Protein AF-A0A817Y4L6-F1 (afdb_monomer_lite)

Secondary structure (DSSP, 8-state):
-----EEEEEESBSS-BSTT--TTEEEEEEEE---HHHHHHHHHHT-TTTHHHHHHHHT-B---S---HHHHHHHHHHHHHT-SS--S-EEEEEEES-S-TTTT-HHHHHHHHHHHHHHHHTTEEEEEEE---TT-----SSTHHHH-

Structure (mmCIF, N/CA/C/O backbone):
data_AF-A0A817Y4L6-F1
#
_entry.id   AF-A0A817Y4L6-F1
#
loop_
_atom_site.group_PDB
_atom_site.id
_atom_site.type_symbol
_atom_site.label_atom_id
_atom_site.label_alt_id
_atom_site.label_comp_id
_atom_site.label_asym_id
_atom_site.label_entity_id
_atom_site.label_seq_id
_atom_site.pdbx_PDB_ins_code
_atom_site.Cartn_x
_atom_site.Cartn_y
_atom_site.Cartn_z
_atom_site.occupancy
_atom_site.B_iso_or_equiv
_atom_site.auth_seq_id
_atom_site.auth_comp_id
_atom_site.auth_asym_id
_atom_site.auth_atom_id
_atom_site.pdbx_PDB_model_num
ATOM 1 N N . MET A 1 1 ? -23.590 -2.494 15.989 1.00 52.78 1 MET A N 1
ATOM 2 C CA . MET A 1 1 ? -22.818 -1.360 15.430 1.00 52.78 1 MET A CA 1
ATOM 3 C C . MET A 1 1 ? -21.777 -1.922 14.469 1.00 52.78 1 MET A C 1
ATOM 5 O O . MET A 1 1 ? -20.980 -2.753 14.890 1.00 52.78 1 MET A O 1
ATOM 9 N N . LYS A 1 2 ? -21.840 -1.580 13.177 1.00 58.16 2 LYS A N 1
ATOM 10 C CA . LYS A 1 2 ? -20.938 -2.136 12.156 1.00 58.16 2 LYS A CA 1
ATOM 11 C C . LYS A 1 2 ? -19.580 -1.434 12.284 1.00 58.16 2 LYS A C 1
ATOM 13 O O . LYS A 1 2 ? -19.471 -0.259 11.961 1.00 58.16 2 LYS A O 1
ATOM 18 N N . LYS A 1 3 ? -18.582 -2.124 12.840 1.00 77.62 3 LYS A N 1
ATOM 19 C CA . LYS A 1 3 ? -17.213 -1.607 12.965 1.00 77.62 3 LYS A CA 1
ATOM 20 C C . LYS A 1 3 ? -16.508 -1.812 11.627 1.00 77.62 3 LYS A C 1
ATOM 22 O O . LYS A 1 3 ? -16.459 -2.938 11.141 1.00 77.62 3 LYS A O 1
ATOM 27 N N . PHE A 1 4 ? -16.005 -0.738 11.034 1.00 87.00 4 PHE A N 1
ATOM 28 C CA . PHE A 1 4 ? -15.111 -0.811 9.884 1.00 87.00 4 PHE A CA 1
ATOM 29 C C . PHE A 1 4 ? -13.716 -0.376 10.322 1.00 87.00 4 PHE A C 1
ATOM 31 O O . PHE A 1 4 ? -13.568 0.440 11.233 1.00 87.00 4 PHE A O 1
ATOM 38 N N . ILE A 1 5 ? -12.705 -0.954 9.691 1.00 93.31 5 ILE A N 1
ATOM 39 C CA . ILE A 1 5 ? -11.314 -0.561 9.875 1.00 93.31 5 ILE A CA 1
ATOM 40 C C . ILE A 1 5 ? -10.728 -0.239 8.510 1.00 93.31 5 ILE A C 1
ATOM 42 O O . ILE A 1 5 ? -11.131 -0.818 7.501 1.00 93.31 5 ILE A O 1
ATOM 46 N N . SER A 1 6 ? -9.794 0.695 8.488 1.00 94.25 6 SER A N 1
ATOM 47 C CA . SER A 1 6 ? -9.122 1.141 7.277 1.00 94.25 6 SER A CA 1
ATOM 48 C C . SER A 1 6 ? -7.639 1.332 7.550 1.00 94.25 6 SER A C 1
ATOM 50 O O . SER A 1 6 ? -7.229 1.655 8.668 1.00 94.25 6 SER A O 1
ATOM 52 N N . GLY A 1 7 ? -6.847 1.142 6.505 1.00 95.44 7 GLY A N 1
ATOM 53 C CA . GLY A 1 7 ? -5.408 1.347 6.500 1.00 95.44 7 GLY A CA 1
ATOM 54 C C . GLY A 1 7 ? -5.004 2.041 5.207 1.00 95.44 7 GLY A C 1
ATOM 55 O O . GLY A 1 7 ? -5.772 2.064 4.244 1.00 95.44 7 GLY A O 1
ATOM 56 N N . ILE A 1 8 ? -3.812 2.626 5.206 1.00 96.94 8 ILE A N 1
ATOM 57 C CA . ILE A 1 8 ? -3.249 3.340 4.063 1.00 96.94 8 ILE A CA 1
ATOM 58 C C . ILE A 1 8 ? -1.829 2.839 3.855 1.00 96.94 8 ILE A C 1
ATOM 60 O O . ILE A 1 8 ? -0.981 2.949 4.744 1.00 96.94 8 ILE A O 1
ATOM 64 N N . ILE A 1 9 ? -1.582 2.311 2.661 1.00 97.12 9 ILE A N 1
ATOM 65 C CA . ILE A 1 9 ? -0.267 1.883 2.197 1.00 97.12 9 ILE A CA 1
ATOM 66 C C . ILE A 1 9 ? 0.098 2.745 0.995 1.00 97.12 9 ILE A C 1
ATOM 68 O O . ILE A 1 9 ? -0.711 2.937 0.089 1.00 97.12 9 ILE A O 1
ATOM 72 N N . LEU A 1 10 ? 1.325 3.248 0.998 1.00 95.56 10 LEU A N 1
ATOM 73 C CA . LEU A 1 10 ? 1.943 3.920 -0.132 1.00 95.56 10 LEU A CA 1
ATOM 74 C C . LEU A 1 10 ? 2.907 2.936 -0.797 1.00 95.56 10 LEU A C 1
ATOM 76 O O . LEU A 1 10 ? 3.657 2.239 -0.110 1.00 95.56 10 LEU A O 1
ATOM 80 N N . TYR A 1 11 ? 2.881 2.876 -2.126 1.00 93.06 11 TYR A N 1
ATOM 81 C CA . TYR A 1 11 ? 3.816 2.081 -2.919 1.00 93.06 11 TYR A CA 1
ATOM 82 C C . TYR A 1 11 ? 4.523 2.982 -3.937 1.00 93.06 11 TYR A C 1
ATOM 84 O O . TYR A 1 11 ? 3.938 3.948 -4.427 1.00 93.06 11 TYR A O 1
ATOM 92 N N . GLY A 1 12 ? 5.788 2.688 -4.238 1.00 91.88 12 GLY A N 1
ATOM 93 C CA . GLY A 1 12 ? 6.637 3.574 -5.042 1.00 91.88 12 GLY A CA 1
ATOM 94 C C . GLY A 1 12 ? 7.237 4.739 -4.242 1.00 91.88 12 GLY A C 1
ATOM 95 O O . GLY A 1 12 ? 7.555 5.785 -4.806 1.00 91.88 12 GLY A O 1
ATOM 96 N N . THR A 1 13 ? 7.384 4.590 -2.927 1.00 94.25 13 THR A N 1
ATOM 97 C CA . THR A 1 13 ? 8.098 5.555 -2.076 1.00 94.25 13 THR A CA 1
ATOM 98 C C . THR A 1 13 ? 9.605 5.309 -2.130 1.00 94.25 13 THR A C 1
ATOM 100 O O . THR A 1 13 ? 10.051 4.221 -2.484 1.00 94.25 13 THR A O 1
ATOM 103 N N . GLU A 1 14 ? 10.430 6.297 -1.798 1.00 94.00 14 GLU A N 1
ATOM 104 C CA . GLU A 1 14 ? 11.870 6.050 -1.618 1.00 94.00 14 GLU A CA 1
ATOM 105 C C . GLU A 1 14 ? 12.113 5.258 -0.328 1.00 94.00 14 GLU A C 1
ATOM 107 O O . GLU A 1 14 ? 12.800 4.241 -0.330 1.00 94.00 14 GLU A O 1
ATOM 112 N N . LYS A 1 15 ? 11.471 5.693 0.757 1.00 94.19 15 LYS A N 1
ATOM 113 C CA . LYS A 1 15 ? 11.542 5.069 2.077 1.00 94.19 15 LYS A CA 1
ATOM 114 C C . LYS A 1 15 ? 10.585 3.889 2.171 1.00 94.19 15 LYS A C 1
ATOM 116 O O . LYS A 1 15 ? 9.478 3.937 1.633 1.00 94.19 15 LYS A O 1
ATOM 121 N N . ASN A 1 16 ? 10.959 2.869 2.927 1.00 94.94 16 ASN A N 1
ATOM 122 C CA . ASN A 1 16 ? 10.114 1.724 3.242 1.00 94.94 16 ASN A CA 1
ATOM 123 C C . ASN A 1 16 ? 9.768 1.680 4.738 1.00 94.94 16 ASN A C 1
ATOM 125 O O . ASN A 1 16 ? 10.547 2.080 5.600 1.00 94.94 16 ASN A O 1
ATOM 129 N N . LYS A 1 17 ? 8.557 1.212 5.041 1.00 95.56 17 LYS A N 1
ATOM 130 C CA . LYS A 1 17 ? 8.078 0.952 6.403 1.00 95.56 17 LYS A CA 1
ATOM 131 C C . LYS A 1 17 ? 7.034 -0.156 6.346 1.00 95.56 17 LYS A C 1
ATOM 133 O O . LYS A 1 17 ? 5.849 0.118 6.173 1.00 95.56 17 LYS A O 1
ATOM 138 N N . ASN A 1 18 ? 7.471 -1.404 6.449 1.00 94.69 18 ASN A N 1
ATOM 139 C CA . ASN A 1 18 ? 6.608 -2.584 6.460 1.00 94.69 18 ASN A CA 1
ATOM 140 C C . ASN A 1 18 ? 7.306 -3.751 7.180 1.00 94.69 18 ASN A C 1
ATOM 142 O O . ASN A 1 18 ? 8.516 -3.719 7.382 1.00 94.69 18 ASN A O 1
ATOM 146 N N . SER A 1 19 ? 6.549 -4.778 7.570 1.00 91.00 19 SER A N 1
ATOM 147 C CA . SER A 1 19 ? 7.060 -5.918 8.352 1.00 91.00 19 SER A CA 1
ATOM 148 C C . SER A 1 19 ? 7.961 -6.884 7.572 1.00 91.00 19 SER A C 1
ATOM 150 O O . SER A 1 19 ? 8.537 -7.780 8.178 1.00 91.00 19 SER A O 1
ATOM 152 N N . PHE A 1 20 ? 8.051 -6.737 6.250 1.00 91.75 20 PHE A N 1
ATOM 153 C CA . PHE A 1 20 ? 8.784 -7.641 5.359 1.00 91.75 20 PHE A CA 1
ATOM 154 C C . PHE A 1 20 ? 10.065 -7.024 4.798 1.00 91.75 20 PHE A C 1
ATOM 156 O O . PHE A 1 20 ? 10.728 -7.654 3.981 1.00 91.75 20 PHE A O 1
ATOM 163 N N . ASP A 1 21 ? 10.376 -5.789 5.199 1.00 92.31 21 ASP A N 1
ATOM 164 C CA . ASP A 1 21 ? 11.468 -4.985 4.648 1.00 92.31 21 ASP A CA 1
ATOM 165 C C . ASP A 1 21 ? 11.424 -4.859 3.111 1.00 92.31 21 ASP A C 1
ATOM 167 O O . ASP A 1 21 ? 12.437 -4.683 2.441 1.00 92.31 21 ASP A O 1
ATOM 171 N N . PHE A 1 22 ? 10.224 -4.932 2.519 1.00 94.44 22 PHE A N 1
ATOM 172 C CA . PHE A 1 22 ? 10.075 -4.727 1.083 1.00 94.44 22 PHE A CA 1
ATOM 173 C C . PHE A 1 22 ? 10.393 -3.283 0.713 1.00 94.44 22 PHE A C 1
ATOM 175 O O . PHE A 1 22 ? 9.904 -2.339 1.345 1.00 94.44 22 PHE A O 1
ATOM 182 N N . ASN A 1 23 ? 11.170 -3.115 -0.351 1.00 93.19 23 ASN A N 1
ATOM 183 C CA . ASN A 1 23 ? 11.543 -1.803 -0.849 1.00 93.19 23 ASN A CA 1
ATOM 184 C C . ASN A 1 23 ? 10.322 -1.058 -1.394 1.00 93.19 23 ASN A C 1
ATOM 186 O O . ASN A 1 23 ? 9.397 -1.647 -1.950 1.00 93.19 23 ASN A O 1
ATOM 190 N N . HIS A 1 24 ? 10.345 0.268 -1.276 1.00 94.88 24 HIS A N 1
ATOM 191 C CA . HIS A 1 24 ? 9.333 1.151 -1.860 1.00 94.88 24 HIS A CA 1
ATOM 192 C C . HIS A 1 24 ? 7.893 0.939 -1.364 1.00 94.88 24 HIS A C 1
ATOM 194 O O . HIS A 1 24 ? 6.951 1.366 -2.037 1.00 94.88 24 HIS A O 1
ATOM 200 N N . ILE A 1 25 ? 7.710 0.291 -0.209 1.00 95.94 25 ILE A N 1
ATOM 201 C CA . ILE A 1 25 ? 6.403 0.075 0.422 1.00 95.94 25 ILE A C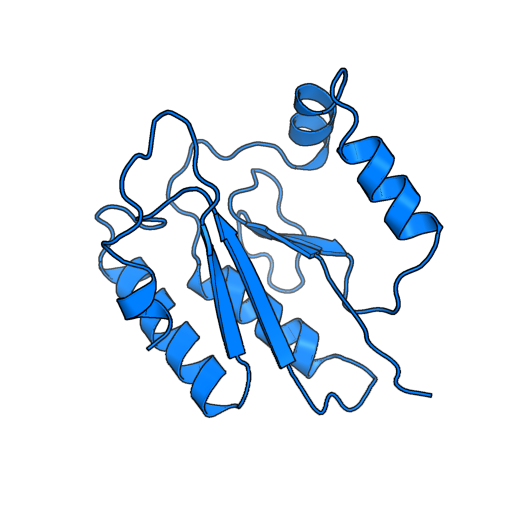A 1
ATOM 202 C C . ILE A 1 25 ? 6.401 0.693 1.813 1.00 95.94 25 ILE A C 1
ATOM 204 O O . ILE A 1 25 ? 7.176 0.300 2.692 1.00 95.94 25 ILE A O 1
ATOM 208 N N . TYR A 1 26 ? 5.483 1.629 2.032 1.00 96.75 26 TYR A N 1
ATOM 209 C CA . TYR A 1 26 ? 5.352 2.377 3.273 1.00 96.75 26 TYR A CA 1
ATOM 210 C C . TYR A 1 26 ? 3.931 2.266 3.828 1.00 96.75 26 TYR A C 1
ATOM 212 O O . TYR A 1 26 ? 2.970 2.742 3.227 1.00 96.75 26 TYR A O 1
ATOM 220 N N . ILE A 1 27 ? 3.785 1.674 5.012 1.00 96.88 27 ILE A N 1
ATOM 221 C CA . ILE A 1 27 ? 2.516 1.632 5.740 1.00 96.88 27 ILE A CA 1
ATOM 222 C C . ILE A 1 27 ? 2.350 2.966 6.479 1.00 96.88 27 ILE A C 1
ATOM 224 O O . ILE A 1 27 ? 2.976 3.204 7.517 1.00 96.88 27 ILE A O 1
ATOM 228 N N . LEU A 1 28 ? 1.511 3.849 5.929 1.00 96.00 28 LEU A N 1
ATOM 229 C CA . LEU A 1 28 ? 1.171 5.128 6.553 1.00 96.00 28 LEU A CA 1
ATOM 230 C C . LEU A 1 28 ? 0.258 4.899 7.759 1.00 96.00 28 LEU A C 1
ATOM 232 O O . LEU A 1 28 ? 0.569 5.345 8.862 1.00 96.00 28 LEU A O 1
ATOM 236 N N . HIS A 1 29 ? -0.831 4.154 7.554 1.00 95.31 29 HIS A N 1
ATOM 237 C CA . HIS A 1 29 ? -1.774 3.764 8.600 1.00 95.31 29 HIS A CA 1
ATOM 238 C C . HIS A 1 29 ? -2.018 2.262 8.552 1.00 95.31 29 HIS A C 1
ATOM 240 O O . HIS A 1 29 ? -2.437 1.732 7.526 1.00 95.31 29 HIS A O 1
ATOM 246 N N . ASP A 1 30 ? -1.824 1.590 9.681 1.00 94.31 30 ASP A N 1
ATOM 247 C CA . ASP A 1 30 ? -2.247 0.199 9.843 1.00 94.31 30 ASP A CA 1
ATOM 248 C C . ASP A 1 30 ? -3.785 0.096 9.920 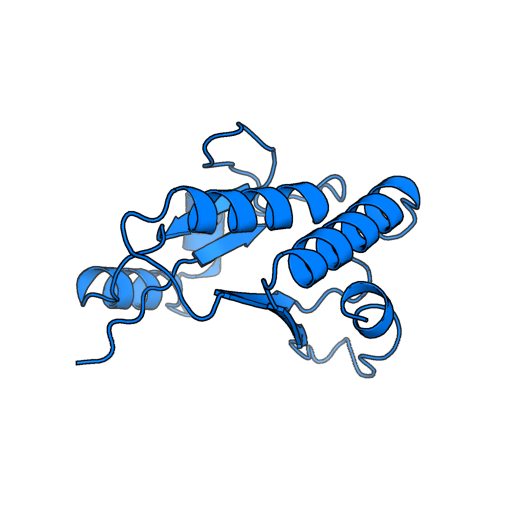1.00 94.31 30 ASP A C 1
ATOM 250 O O . ASP A 1 30 ? -4.468 1.094 10.192 1.00 94.31 30 ASP A O 1
ATOM 254 N N . LEU A 1 31 ? -4.336 -1.102 9.719 1.00 93.62 31 LEU A N 1
ATOM 255 C CA . LEU A 1 31 ? -5.761 -1.399 9.827 1.00 93.62 31 LEU A CA 1
ATOM 256 C C . LEU A 1 31 ? -6.268 -1.131 11.248 1.00 93.62 31 LEU A C 1
ATOM 258 O O . LEU A 1 31 ? -6.126 -1.944 12.159 1.00 93.62 31 LEU A O 1
ATOM 262 N N . ALA A 1 32 ? -6.932 0.006 11.423 1.00 92.69 32 ALA A N 1
ATOM 263 C CA . ALA A 1 32 ? -7.623 0.347 12.658 1.00 92.69 32 ALA A CA 1
ATOM 264 C C . ALA A 1 32 ? -8.874 1.173 12.356 1.00 92.69 32 ALA A C 1
ATOM 266 O O . ALA A 1 32 ? -9.150 1.519 11.205 1.00 92.69 32 ALA A O 1
ATOM 267 N N . GLN A 1 33 ? -9.649 1.479 13.393 1.00 92.44 33 GLN A N 1
ATOM 268 C CA . GLN A 1 33 ? -10.769 2.400 13.241 1.00 92.44 33 GLN A CA 1
ATOM 269 C C . GLN A 1 33 ? -10.245 3.802 12.898 1.00 92.44 33 GLN A C 1
ATOM 271 O O . GLN A 1 33 ? -9.198 4.200 13.418 1.00 92.44 33 GLN A O 1
ATOM 276 N N . PRO A 1 34 ? -10.941 4.554 12.031 1.00 92.06 34 PRO A N 1
ATOM 277 C CA . PRO A 1 34 ? -10.621 5.957 11.824 1.00 92.06 34 PRO A CA 1
ATOM 278 C C . PRO A 1 34 ? -10.696 6.731 13.140 1.00 92.06 34 PRO A C 1
ATOM 280 O O . PRO A 1 34 ? -11.567 6.474 13.972 1.00 92.06 34 PRO A O 1
ATOM 283 N N . SER A 1 35 ? -9.793 7.690 13.303 1.00 94.06 35 SER A N 1
ATOM 284 C CA . SER A 1 35 ? -9.730 8.564 14.471 1.00 94.06 35 SER A CA 1
ATOM 285 C C . SER A 1 35 ? -9.454 10.000 14.036 1.00 94.06 35 SER A C 1
ATOM 287 O O . SER A 1 35 ? -8.990 10.233 12.914 1.00 94.06 35 SER A O 1
ATOM 289 N N . ALA A 1 36 ? -9.723 10.960 14.922 1.00 95.94 36 ALA A N 1
ATOM 290 C CA . ALA A 1 36 ? -9.452 12.370 14.657 1.00 95.94 36 ALA A CA 1
ATOM 291 C C . ALA A 1 36 ? -7.962 12.605 14.358 1.00 95.94 36 ALA A C 1
ATOM 293 O O . ALA A 1 36 ? -7.631 13.317 13.417 1.00 95.94 36 ALA A O 1
ATOM 294 N N . GLU A 1 37 ? -7.060 11.930 15.075 1.00 95.44 37 GLU A N 1
ATOM 295 C CA . GLU A 1 37 ? -5.612 12.057 14.881 1.00 95.44 37 GLU A CA 1
ATOM 296 C C . GLU A 1 37 ? -5.185 11.612 13.478 1.00 95.44 37 GLU A C 1
ATOM 298 O O . GLU A 1 37 ? -4.368 12.271 12.836 1.00 95.44 37 GLU A O 1
ATOM 303 N N . ARG A 1 38 ? -5.764 10.515 12.968 1.00 95.19 38 ARG A N 1
ATOM 304 C CA . ARG A 1 38 ? -5.484 10.022 11.610 1.00 95.19 38 ARG A CA 1
ATOM 305 C C . ARG A 1 38 ? -5.993 10.982 10.540 1.00 95.19 38 ARG A C 1
ATOM 307 O O . ARG A 1 38 ? -5.319 11.164 9.530 1.00 95.19 38 ARG A O 1
ATOM 314 N N . ILE A 1 39 ? -7.158 11.590 10.765 1.00 95.06 39 ILE A N 1
ATOM 315 C CA . ILE A 1 39 ? -7.737 12.584 9.854 1.00 95.06 39 ILE A CA 1
ATOM 316 C C . ILE A 1 39 ? -6.854 13.834 9.822 1.00 95.06 39 ILE A C 1
ATOM 318 O O . ILE A 1 39 ? -6.416 14.228 8.747 1.00 95.06 39 ILE A O 1
ATOM 322 N N . ILE A 1 40 ? -6.490 14.377 10.987 1.00 95.19 40 ILE A N 1
ATOM 323 C CA . ILE A 1 40 ? -5.610 15.550 11.107 1.00 95.19 40 ILE A CA 1
ATOM 324 C C . ILE A 1 40 ? -4.246 15.283 10.456 1.00 95.19 40 ILE A C 1
ATOM 326 O O . ILE A 1 40 ? -3.695 16.144 9.772 1.00 95.19 40 ILE A O 1
ATOM 330 N N . GLN A 1 41 ? -3.691 14.078 10.623 1.00 93.94 41 GLN A N 1
ATOM 331 C CA . GLN A 1 41 ? -2.444 13.705 9.956 1.00 93.94 41 GLN A CA 1
ATOM 332 C C . GLN A 1 41 ? -2.583 13.765 8.428 1.00 93.94 41 GLN A C 1
ATOM 334 O O . GLN A 1 41 ? -1.689 14.284 7.762 1.00 93.94 41 GLN A O 1
ATOM 339 N N . LEU A 1 42 ? -3.687 13.261 7.868 1.00 93.94 42 LEU A N 1
ATOM 340 C CA . LEU A 1 42 ? -3.942 13.316 6.426 1.00 93.94 42 LEU A CA 1
ATOM 341 C C . LEU A 1 42 ? -4.185 14.747 5.938 1.00 93.94 42 LEU A C 1
ATOM 343 O O . LEU A 1 42 ? -3.653 15.112 4.893 1.00 93.94 42 LEU A O 1
ATOM 347 N N . GLU A 1 43 ? -4.911 15.568 6.698 1.00 93.19 43 GLU A N 1
ATOM 348 C CA . GLU A 1 43 ? -5.128 16.985 6.379 1.00 93.19 43 GLU A CA 1
ATOM 349 C C . GLU A 1 43 ? -3.798 17.738 6.292 1.00 93.19 43 GLU A C 1
ATOM 351 O O . GLU A 1 43 ? -3.521 18.381 5.277 1.00 93.19 43 GLU A O 1
ATOM 356 N N . ASN A 1 44 ? -2.929 17.562 7.291 1.00 91.75 44 ASN A N 1
ATOM 357 C CA . ASN A 1 44 ? -1.594 18.157 7.314 1.00 91.75 44 ASN A CA 1
ATOM 358 C C . ASN A 1 44 ? -0.718 17.669 6.154 1.00 91.75 44 ASN A C 1
ATOM 360 O O . ASN A 1 44 ? -0.009 18.469 5.545 1.00 91.75 44 ASN A O 1
ATOM 364 N N . LEU A 1 45 ? -0.782 16.374 5.824 1.00 91.75 45 LEU A N 1
ATOM 365 C CA . LEU A 1 45 ? -0.086 15.824 4.660 1.00 91.75 45 LEU A CA 1
ATOM 366 C C . LEU A 1 45 ? -0.611 16.426 3.353 1.00 91.75 45 LEU A C 1
ATOM 368 O O . LEU A 1 45 ? 0.182 16.664 2.453 1.00 91.75 45 LEU A O 1
ATOM 372 N N . SER A 1 46 ? -1.916 16.687 3.251 1.00 89.88 46 SER A N 1
ATOM 373 C CA . SER A 1 46 ? -2.589 17.179 2.040 1.00 89.88 46 SER A CA 1
ATOM 374 C C . SER A 1 46 ? -2.552 18.700 1.848 1.00 89.88 46 SER A C 1
ATOM 376 O O . SER A 1 46 ? -3.117 19.209 0.876 1.00 89.88 46 SER A O 1
ATOM 378 N N . ASN A 1 47 ? -1.897 19.438 2.749 1.00 92.00 47 ASN A N 1
ATOM 379 C CA . ASN A 1 47 ? -1.791 20.889 2.656 1.00 92.00 47 ASN A CA 1
ATOM 380 C C . ASN A 1 47 ? -1.101 21.291 1.340 1.00 92.00 47 ASN A C 1
ATOM 382 O O . ASN A 1 47 ? 0.056 20.950 1.101 1.00 92.00 47 ASN A O 1
ATOM 386 N N . LYS A 1 48 ? -1.814 22.028 0.481 1.00 86.69 48 LYS A N 1
ATOM 387 C CA . LYS A 1 48 ? -1.373 22.353 -0.885 1.00 86.69 48 LYS A CA 1
ATOM 388 C C . LYS A 1 48 ? -0.051 23.120 -0.932 1.00 86.69 48 LYS A C 1
ATOM 390 O O . LYS A 1 48 ? 0.717 22.916 -1.872 1.00 86.69 48 LYS A O 1
ATOM 395 N N . ASP A 1 49 ? 0.220 23.949 0.071 1.00 90.94 49 ASP A N 1
ATOM 396 C CA . ASP A 1 49 ? 1.395 24.820 0.094 1.00 90.94 49 ASP A CA 1
ATOM 397 C C . ASP A 1 49 ? 2.670 24.050 0.466 1.00 90.94 49 ASP A C 1
ATOM 399 O O . ASP A 1 49 ? 3.764 24.378 0.005 1.00 90.94 49 ASP A O 1
ATOM 403 N N . THR A 1 50 ? 2.543 22.987 1.268 1.00 91.38 50 THR A N 1
ATOM 404 C CA . THR A 1 50 ? 3.684 22.233 1.813 1.00 91.38 50 THR A CA 1
ATOM 405 C C . THR A 1 50 ? 3.776 20.792 1.317 1.00 91.38 50 THR A C 1
ATOM 407 O O . THR A 1 50 ? 4.847 20.192 1.436 1.00 91.38 50 THR A O 1
ATOM 410 N N . TYR A 1 51 ? 2.720 20.256 0.691 1.00 89.81 51 TYR A N 1
ATOM 411 C CA . TYR A 1 51 ? 2.573 18.847 0.299 1.00 89.81 51 TYR A CA 1
ATOM 412 C C . TYR A 1 51 ? 3.832 18.267 -0.341 1.00 89.81 51 TYR A C 1
ATOM 414 O O . TYR A 1 51 ? 4.328 17.238 0.102 1.00 89.81 51 TYR A O 1
ATOM 422 N N . LYS A 1 52 ? 4.386 18.927 -1.369 1.00 88.62 52 LYS A N 1
ATOM 423 C CA . LYS A 1 52 ? 5.541 18.393 -2.113 1.00 88.62 52 LYS A CA 1
ATOM 424 C C . LYS A 1 52 ? 6.758 18.196 -1.214 1.00 88.62 52 LYS A C 1
ATOM 426 O O . LYS A 1 52 ? 7.420 17.165 -1.299 1.00 88.62 52 LYS A O 1
ATOM 431 N N . LYS A 1 53 ? 7.037 19.181 -0.358 1.00 91.12 53 LYS A N 1
ATOM 432 C CA . LYS A 1 53 ? 8.162 19.141 0.575 1.00 91.12 53 LYS A CA 1
ATOM 433 C C . LYS A 1 53 ? 7.916 18.081 1.643 1.00 91.12 53 LYS A C 1
ATOM 435 O O . LYS A 1 53 ? 8.728 17.181 1.803 1.00 91.12 53 LYS A O 1
ATOM 440 N N . THR A 1 54 ? 6.756 18.131 2.294 1.00 90.81 54 THR A N 1
ATOM 441 C CA . THR A 1 54 ? 6.374 17.186 3.348 1.00 90.81 54 THR A CA 1
ATOM 442 C C . THR A 1 54 ? 6.367 15.739 2.850 1.00 90.81 54 THR A C 1
ATOM 444 O O . THR A 1 54 ? 6.889 14.858 3.526 1.00 90.81 54 THR A O 1
ATOM 447 N N . TYR A 1 55 ? 5.835 15.483 1.653 1.00 91.06 55 TYR A N 1
ATOM 448 C CA . TYR A 1 55 ? 5.839 14.157 1.040 1.00 91.06 55 TYR A CA 1
ATOM 449 C C . TYR A 1 55 ? 7.266 13.665 0.781 1.00 91.06 55 TYR A C 1
ATOM 451 O O . TYR A 1 55 ? 7.600 12.529 1.120 1.00 91.06 55 TYR A O 1
ATOM 459 N N . ASN A 1 56 ? 8.123 14.511 0.203 1.00 91.00 56 ASN A N 1
ATOM 460 C CA . ASN A 1 56 ? 9.507 14.141 -0.077 1.00 91.00 56 ASN A CA 1
ATOM 461 C C . ASN A 1 56 ? 10.294 13.860 1.213 1.00 91.00 56 ASN A C 1
ATOM 463 O O . ASN A 1 56 ? 10.984 12.850 1.309 1.00 91.00 56 ASN A O 1
ATOM 467 N N . ASP A 1 57 ? 10.116 14.699 2.232 1.00 91.38 57 ASP A N 1
ATOM 468 C CA . ASP A 1 57 ? 10.793 14.557 3.519 1.00 91.38 57 ASP A CA 1
ATOM 469 C C . ASP A 1 57 ? 10.338 13.292 4.269 1.00 91.38 57 ASP A C 1
ATOM 471 O O . ASP A 1 57 ? 11.149 12.634 4.923 1.00 91.38 57 ASP A O 1
ATOM 475 N N . LEU A 1 58 ? 9.060 12.909 4.175 1.00 91.56 58 LEU A N 1
ATOM 476 C CA . LEU A 1 58 ? 8.506 11.769 4.916 1.00 91.56 58 LEU A CA 1
ATOM 477 C C . LEU A 1 58 ? 8.605 10.435 4.182 1.00 91.56 58 LEU A C 1
ATOM 479 O O . LEU A 1 58 ? 8.831 9.414 4.833 1.00 91.56 58 LEU A O 1
ATOM 483 N N . PHE A 1 59 ? 8.442 10.433 2.861 1.00 93.75 59 PHE A N 1
ATOM 484 C CA . PHE A 1 59 ? 8.326 9.213 2.059 1.00 93.75 59 PHE A CA 1
ATOM 485 C C . PHE A 1 59 ? 9.350 9.153 0.926 1.00 93.75 59 PHE A C 1
ATOM 487 O O . PHE A 1 59 ? 9.841 8.069 0.614 1.00 93.75 59 PHE A O 1
ATOM 494 N N . GLY A 1 60 ? 9.666 10.302 0.326 1.00 89.12 60 GLY A N 1
ATOM 495 C CA . GLY A 1 60 ? 10.467 10.398 -0.893 1.00 89.12 60 GLY A CA 1
ATOM 496 C C . GLY A 1 60 ? 9.752 9.808 -2.114 1.00 89.12 60 GLY A C 1
ATOM 497 O O . GLY A 1 60 ? 8.839 8.981 -2.004 1.00 89.12 60 GLY A O 1
ATOM 498 N N . LEU A 1 61 ? 10.155 10.243 -3.305 1.00 83.12 61 LEU A N 1
ATOM 499 C CA . LEU A 1 61 ? 9.677 9.684 -4.571 1.00 83.12 61 LEU A CA 1
ATOM 500 C C . LEU A 1 61 ? 10.777 8.830 -5.186 1.00 83.12 61 LEU A C 1
ATOM 502 O O . LEU A 1 61 ? 11.868 9.324 -5.464 1.00 83.12 61 LEU A O 1
ATOM 506 N N . 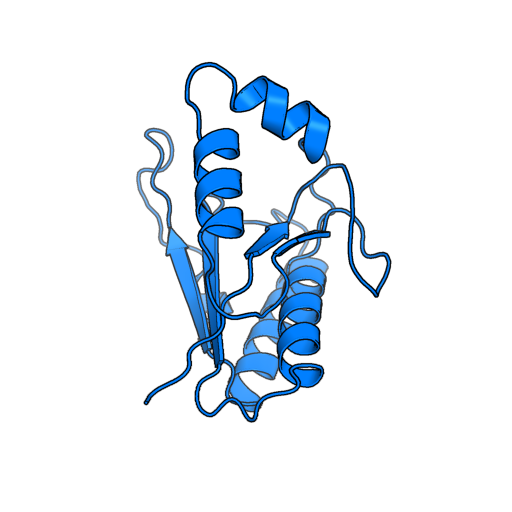THR A 1 62 ? 10.486 7.556 -5.446 1.00 80.62 62 THR A N 1
ATOM 507 C CA . THR A 1 62 ? 11.455 6.716 -6.148 1.00 80.62 62 THR A CA 1
ATOM 508 C C . THR A 1 62 ? 11.531 7.107 -7.625 1.00 80.62 62 THR A C 1
ATOM 510 O O . THR A 1 62 ? 10.523 7.170 -8.330 1.00 80.62 62 THR A O 1
ATOM 513 N N . LEU A 1 63 ? 12.749 7.346 -8.116 1.00 75.56 63 LEU A N 1
ATOM 514 C CA . LEU A 1 63 ? 13.025 7.457 -9.554 1.00 75.56 63 LEU A CA 1
ATOM 515 C C . LEU A 1 63 ? 13.119 6.072 -10.219 1.00 75.56 63 LEU A C 1
ATOM 517 O O . LEU A 1 63 ? 13.070 5.954 -11.445 1.00 75.56 63 LEU A O 1
ATOM 521 N N . SER A 1 64 ? 13.253 5.018 -9.410 1.00 71.31 64 SER A N 1
ATOM 522 C CA . SER A 1 64 ? 13.375 3.639 -9.867 1.00 71.31 64 SER A CA 1
ATOM 523 C C . SER A 1 64 ? 12.013 3.050 -10.228 1.00 71.31 64 SER A C 1
ATOM 525 O O . SER A 1 64 ? 11.039 3.178 -9.492 1.00 71.31 64 SER A O 1
ATOM 527 N N . LYS A 1 65 ? 11.944 2.319 -11.344 1.00 71.12 65 LYS A N 1
ATOM 528 C CA . LYS A 1 65 ? 10.750 1.546 -11.736 1.00 71.12 65 LYS A CA 1
ATOM 529 C C . LYS A 1 65 ? 10.761 0.114 -11.186 1.00 71.12 65 LYS A C 1
ATOM 531 O O . LYS A 1 65 ? 9.993 -0.722 -11.652 1.00 71.12 65 LYS A O 1
ATOM 536 N N . ASN A 1 66 ? 11.624 -0.170 -10.209 1.00 79.06 66 ASN A N 1
ATOM 537 C CA . ASN A 1 66 ? 11.811 -1.513 -9.654 1.00 79.06 66 ASN A CA 1
ATOM 538 C C . ASN A 1 66 ? 10.899 -1.814 -8.452 1.00 79.06 66 ASN A C 1
ATOM 540 O O . ASN A 1 66 ? 11.137 -2.786 -7.744 1.00 79.06 66 ASN A O 1
ATOM 544 N N . TYR A 1 67 ? 9.863 -1.009 -8.204 1.00 88.12 67 TYR A N 1
ATOM 545 C CA . TYR A 1 67 ? 8.861 -1.333 -7.189 1.00 88.12 67 TYR A CA 1
ATOM 546 C C . TYR A 1 67 ? 7.922 -2.450 -7.673 1.00 88.12 67 TYR A C 1
ATOM 548 O O . TYR A 1 67 ? 7.579 -2.540 -8.856 1.00 88.12 67 TYR A O 1
ATOM 556 N N . SER A 1 68 ? 7.480 -3.297 -6.743 1.00 92.56 68 SER A N 1
ATOM 557 C CA . SER A 1 68 ? 6.681 -4.490 -7.028 1.00 92.56 68 SER A CA 1
ATOM 558 C C . SER A 1 68 ? 5.249 -4.342 -6.509 1.00 92.56 68 SER A C 1
AT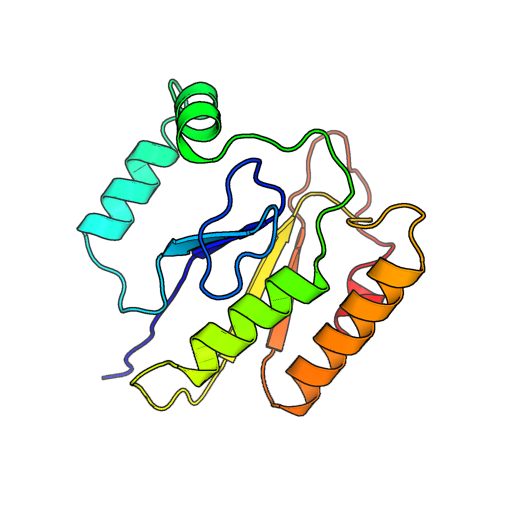OM 560 O O . SER A 1 68 ? 5.011 -4.207 -5.309 1.00 92.56 68 SER A O 1
ATOM 562 N N . LEU A 1 69 ? 4.260 -4.410 -7.407 1.00 93.81 69 LEU A N 1
ATOM 563 C CA . LEU A 1 69 ? 2.849 -4.385 -7.020 1.00 93.81 69 LEU A CA 1
ATOM 564 C C . LEU A 1 69 ? 2.471 -5.678 -6.291 1.00 93.81 69 LEU A C 1
ATOM 566 O O . LEU A 1 69 ? 1.642 -5.652 -5.389 1.00 93.81 69 LEU A O 1
ATOM 570 N N . ASN A 1 70 ? 3.117 -6.797 -6.633 1.00 95.00 70 ASN A N 1
ATOM 571 C CA . ASN A 1 70 ? 2.978 -8.059 -5.910 1.00 95.00 70 ASN A CA 1
ATOM 572 C C . ASN A 1 70 ? 3.348 -7.903 -4.423 1.00 95.00 70 ASN A C 1
ATOM 574 O O . ASN A 1 70 ? 2.596 -8.351 -3.563 1.00 95.00 70 ASN A O 1
ATOM 578 N N . GLU A 1 71 ? 4.454 -7.226 -4.109 1.00 96.00 71 GLU A N 1
ATOM 579 C CA . GLU A 1 71 ? 4.875 -6.983 -2.720 1.00 96.00 71 GLU A CA 1
ATOM 580 C C . GLU A 1 71 ? 3.897 -6.058 -1.978 1.00 96.00 71 GLU A C 1
ATOM 582 O O . GLU A 1 71 ? 3.570 -6.289 -0.809 1.00 96.00 71 GLU A O 1
ATOM 587 N N . ALA A 1 72 ? 3.362 -5.040 -2.660 1.00 96.06 72 ALA A N 1
ATOM 588 C CA . ALA A 1 72 ? 2.348 -4.155 -2.087 1.00 96.06 72 ALA A CA 1
ATOM 589 C C . ALA A 1 72 ? 1.057 -4.926 -1.760 1.00 96.06 72 ALA A C 1
ATOM 591 O O . ALA A 1 72 ? 0.540 -4.839 -0.647 1.00 96.06 72 ALA A O 1
ATOM 592 N N . LEU A 1 73 ? 0.583 -5.753 -2.696 1.00 96.56 73 LEU A N 1
ATOM 593 C CA . LEU A 1 73 ? -0.578 -6.625 -2.510 1.00 96.56 73 LEU A CA 1
ATOM 594 C C . LEU A 1 73 ? -0.351 -7.676 -1.411 1.00 96.56 73 LEU A C 1
ATOM 596 O O . LEU A 1 73 ? -1.257 -7.937 -0.619 1.00 96.56 73 LEU A O 1
ATOM 600 N N . TRP A 1 74 ? 0.858 -8.238 -1.307 1.00 95.56 74 TRP A N 1
ATOM 601 C CA . TRP A 1 74 ? 1.237 -9.118 -0.197 1.00 95.56 74 TRP A CA 1
ATOM 602 C C . TRP A 1 74 ? 1.130 -8.400 1.145 1.00 95.56 74 TRP A C 1
ATOM 604 O O . TRP A 1 74 ? 0.563 -8.933 2.099 1.00 95.56 74 TRP A O 1
ATOM 614 N N . THR A 1 75 ? 1.630 -7.166 1.207 1.00 96.88 75 THR A N 1
ATOM 615 C CA . THR A 1 75 ? 1.582 -6.347 2.420 1.00 96.88 75 THR A CA 1
ATOM 616 C C . THR A 1 75 ? 0.131 -6.107 2.841 1.00 96.88 75 THR A C 1
ATOM 618 O O . THR A 1 75 ? -0.202 -6.327 4.004 1.00 96.88 75 THR A O 1
ATOM 621 N N . CYS A 1 76 ? -0.764 -5.781 1.899 1.00 96.44 76 CYS A N 1
ATOM 622 C CA . CYS A 1 76 ? -2.206 -5.683 2.156 1.00 96.44 76 CYS A CA 1
ATOM 623 C C . CYS A 1 76 ? -2.801 -6.997 2.690 1.00 96.44 76 CYS A C 1
ATOM 625 O O . CYS A 1 76 ? -3.533 -6.985 3.681 1.00 96.44 76 CYS A O 1
ATOM 627 N N . SER A 1 77 ? -2.476 -8.135 2.063 1.00 94.69 77 SER A N 1
ATOM 628 C CA . SER A 1 77 ? -2.933 -9.461 2.508 1.00 94.69 77 SER A CA 1
ATOM 629 C C . SER A 1 77 ? -2.534 -9.739 3.953 1.00 94.69 77 SER A C 1
ATOM 631 O O . SER A 1 77 ? -3.342 -10.212 4.752 1.00 94.69 77 SER A O 1
ATOM 633 N N . ASN A 1 78 ? -1.287 -9.416 4.294 1.00 94.69 78 ASN A N 1
ATOM 634 C CA . ASN A 1 78 ? -0.747 -9.616 5.627 1.00 94.69 78 ASN A CA 1
ATOM 635 C C . ASN A 1 78 ? -1.436 -8.735 6.673 1.00 94.69 78 ASN A C 1
ATOM 637 O O . ASN A 1 78 ? -1.700 -9.204 7.778 1.00 94.69 78 ASN A O 1
ATOM 641 N N . LEU A 1 79 ? -1.775 -7.486 6.336 1.00 94.62 79 LEU A N 1
ATOM 642 C CA . LEU A 1 79 ? -2.548 -6.635 7.244 1.00 94.62 79 LEU A CA 1
ATOM 643 C C . LEU A 1 79 ? -3.915 -7.254 7.554 1.00 94.62 79 LEU A C 1
ATOM 645 O O . LEU A 1 79 ? -4.321 -7.304 8.713 1.00 94.62 79 LEU A O 1
ATOM 649 N N . PHE A 1 80 ? -4.613 -7.786 6.545 1.00 94.69 80 PHE A N 1
ATOM 650 C CA . PHE A 1 80 ? -5.884 -8.474 6.782 1.00 94.69 80 PHE A CA 1
ATOM 651 C C . PHE A 1 80 ? -5.727 -9.745 7.618 1.00 94.69 80 PHE A C 1
ATOM 653 O O . PHE A 1 80 ? -6.599 -10.029 8.438 1.00 94.69 80 PHE A O 1
ATOM 660 N N . ALA A 1 81 ? -4.654 -10.509 7.403 1.00 92.44 81 ALA A N 1
ATOM 661 C CA . ALA A 1 81 ? -4.381 -11.741 8.140 1.00 92.44 81 ALA A CA 1
ATOM 662 C C . ALA A 1 81 ? -4.061 -11.479 9.620 1.00 92.44 81 ALA A C 1
ATOM 664 O O . ALA A 1 81 ? -4.527 -12.220 10.480 1.00 92.44 81 ALA A O 1
ATOM 665 N N . ASN A 1 82 ? -3.332 -10.399 9.917 1.00 91.88 82 ASN A N 1
ATOM 666 C CA . ASN A 1 82 ? -2.946 -10.021 11.279 1.00 91.88 82 ASN A CA 1
ATOM 667 C C . ASN A 1 82 ? -3.953 -9.091 11.970 1.00 91.88 82 ASN A C 1
ATOM 669 O O . ASN A 1 82 ? -3.687 -8.591 13.063 1.00 91.88 82 ASN A O 1
ATOM 673 N N . SER A 1 83 ? -5.110 -8.833 11.354 1.00 89.75 83 SER A N 1
ATOM 674 C CA . SER A 1 83 ? -6.131 -8.002 11.981 1.00 89.75 83 SER A CA 1
ATOM 675 C C . SER A 1 83 ? -6.702 -8.707 13.220 1.00 89.75 83 SER A C 1
ATOM 677 O O . SER A 1 83 ? -7.148 -9.850 13.119 1.00 89.75 83 SER A O 1
ATOM 679 N N . PRO A 1 84 ? -6.790 -8.032 14.382 1.00 83.12 84 PRO A N 1
ATOM 680 C CA . PRO A 1 84 ? -7.365 -8.625 15.591 1.00 83.12 84 PRO A CA 1
ATOM 681 C C . PRO A 1 84 ? -8.889 -8.823 15.494 1.00 83.12 84 PRO A C 1
ATOM 683 O O . PRO A 1 84 ? -9.501 -9.408 16.385 1.00 83.12 84 PRO A O 1
ATOM 686 N N . GLN A 1 85 ? -9.531 -8.303 14.443 1.00 85.25 85 GLN A N 1
ATOM 687 C CA . GLN A 1 85 ? -10.975 -8.369 14.236 1.00 85.25 85 GLN A CA 1
ATOM 688 C C . GLN A 1 85 ? -11.308 -9.334 13.096 1.00 85.25 85 GLN A C 1
ATOM 690 O O . GLN A 1 85 ? -10.655 -9.340 12.055 1.00 85.25 85 GLN A O 1
ATOM 695 N N . ARG A 1 86 ? -12.389 -10.111 13.245 1.00 84.12 86 ARG A N 1
ATOM 696 C CA . ARG A 1 86 ? -12.888 -10.968 12.162 1.00 84.12 86 ARG A CA 1
ATOM 697 C C . ARG A 1 86 ? -13.518 -10.111 11.060 1.00 84.12 86 ARG A C 1
ATOM 699 O O . ARG A 1 86 ? -14.641 -9.632 11.203 1.00 84.12 86 ARG A O 1
ATOM 706 N N . LEU A 1 87 ? -12.802 -9.948 9.952 1.00 87.50 87 LEU A N 1
ATOM 707 C CA . LEU A 1 87 ? -13.255 -9.180 8.792 1.00 87.50 87 LEU A CA 1
ATOM 708 C C . LEU A 1 87 ? -14.161 -10.022 7.893 1.00 87.50 87 LEU A C 1
ATOM 710 O O . LEU A 1 87 ? -13.739 -11.048 7.365 1.00 87.50 87 LEU A O 1
ATOM 714 N N . THR A 1 88 ? -15.403 -9.576 7.707 1.00 88.12 88 THR A N 1
ATOM 715 C CA . THR A 1 88 ? -16.372 -10.221 6.801 1.00 88.12 88 THR A CA 1
ATOM 716 C C . THR A 1 88 ? -16.160 -9.818 5.347 1.00 88.12 88 THR A C 1
ATOM 718 O O . THR A 1 88 ? -16.355 -10.625 4.450 1.00 88.12 88 THR A O 1
ATOM 721 N N . ILE A 1 89 ? -15.772 -8.564 5.116 1.00 92.31 89 ILE A N 1
ATOM 722 C CA . ILE A 1 89 ? -15.532 -8.000 3.788 1.00 92.31 89 ILE A CA 1
ATOM 723 C C . ILE A 1 89 ? -14.125 -7.416 3.803 1.00 92.31 89 ILE A C 1
ATOM 725 O O . ILE A 1 89 ? -13.787 -6.652 4.708 1.00 92.31 89 ILE A O 1
ATOM 729 N N . LYS A 1 90 ? -13.315 -7.778 2.808 1.00 95.25 90 LYS A N 1
ATOM 730 C CA . LYS A 1 90 ? -11.943 -7.295 2.638 1.00 95.25 90 LYS A CA 1
ATOM 731 C C . LYS A 1 90 ? -11.827 -6.684 1.247 1.00 95.25 90 LYS A C 1
ATOM 733 O O . LYS A 1 90 ? -12.113 -7.358 0.260 1.00 95.25 90 LYS A O 1
ATOM 738 N N . ARG A 1 91 ? -11.448 -5.407 1.180 1.00 96.06 91 ARG A N 1
ATOM 739 C CA . ARG A 1 91 ? -11.288 -4.665 -0.076 1.00 96.06 91 ARG A CA 1
ATOM 740 C C . ARG A 1 91 ? -9.987 -3.886 -0.079 1.00 96.06 91 ARG A C 1
ATOM 742 O O . ARG A 1 91 ? -9.650 -3.257 0.921 1.00 96.06 91 ARG A O 1
ATOM 749 N N . ILE A 1 92 ? -9.295 -3.915 -1.207 1.00 97.25 92 ILE A N 1
ATOM 750 C CA . ILE A 1 92 ? -8.112 -3.113 -1.494 1.00 97.25 92 ILE A CA 1
ATOM 751 C C . ILE A 1 92 ? -8.505 -2.127 -2.584 1.00 97.25 92 ILE A C 1
ATOM 753 O O . ILE A 1 92 ? -8.892 -2.538 -3.673 1.00 97.25 92 ILE A O 1
ATOM 757 N N . PHE A 1 93 ? -8.375 -0.838 -2.290 1.00 96.38 93 PHE A N 1
ATOM 758 C CA . PHE A 1 93 ? -8.566 0.229 -3.265 1.00 96.38 93 PHE A CA 1
ATOM 759 C C . PHE A 1 93 ? -7.203 0.738 -3.726 1.00 96.38 93 PHE A C 1
ATOM 761 O O . PHE A 1 93 ? -6.425 1.250 -2.921 1.0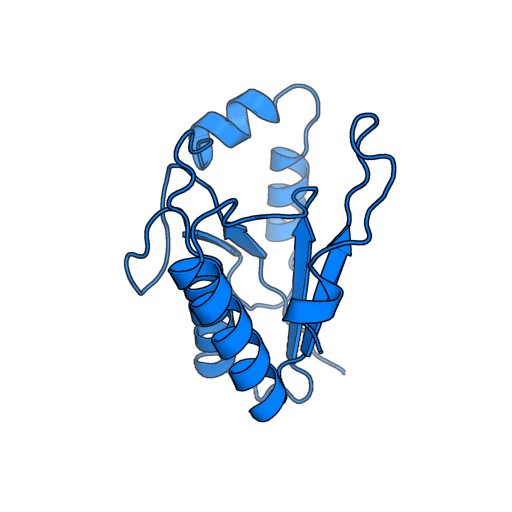0 96.38 93 PHE A O 1
ATOM 768 N N . ILE A 1 94 ? -6.905 0.587 -5.014 1.00 95.00 94 ILE A N 1
ATOM 769 C CA . ILE A 1 94 ? -5.668 1.076 -5.623 1.00 95.00 94 ILE A CA 1
ATOM 770 C C . ILE A 1 94 ? -5.968 2.390 -6.330 1.00 95.00 94 ILE A C 1
ATOM 772 O O . ILE A 1 94 ? -6.643 2.406 -7.354 1.00 95.00 94 ILE A O 1
ATOM 776 N N . PHE A 1 95 ? -5.421 3.484 -5.814 1.00 93.62 95 PHE A N 1
ATOM 777 C CA . PHE A 1 95 ? -5.478 4.789 -6.465 1.00 93.62 95 PHE A CA 1
ATOM 778 C C . PHE A 1 95 ? -4.211 4.998 -7.282 1.00 93.62 95 PHE A C 1
ATOM 780 O O . PHE A 1 95 ? -3.106 4.958 -6.738 1.00 93.62 95 PHE A O 1
ATOM 787 N N . THR A 1 96 ? -4.346 5.195 -8.592 1.00 89.75 96 THR A N 1
ATOM 788 C CA . THR A 1 96 ? -3.173 5.332 -9.458 1.00 89.75 96 THR A CA 1
ATOM 789 C C . THR A 1 96 ? -3.469 6.115 -10.727 1.00 89.75 96 THR A C 1
ATOM 791 O O . THR A 1 96 ? -4.541 5.997 -11.313 1.00 89.75 96 THR A O 1
ATOM 794 N N . CYS A 1 97 ? -2.485 6.888 -11.176 1.00 87.00 97 CYS A N 1
ATOM 795 C CA . CYS A 1 97 ? -2.450 7.479 -12.511 1.00 87.00 97 CYS A CA 1
ATOM 796 C C . CYS A 1 97 ? -1.508 6.708 -13.454 1.00 87.00 97 CYS A C 1
ATOM 798 O O . CYS A 1 97 ? -1.180 7.198 -14.526 1.00 87.00 97 CYS A O 1
ATOM 800 N N . ASN A 1 98 ? -1.015 5.526 -13.063 1.00 84.75 98 ASN A N 1
ATOM 801 C CA . ASN A 1 98 ? -0.111 4.730 -13.890 1.00 84.75 98 ASN A CA 1
ATOM 802 C C . ASN A 1 98 ? -0.801 3.463 -14.415 1.00 84.75 98 ASN A C 1
ATOM 804 O O . ASN A 1 98 ? -1.018 2.496 -13.683 1.00 84.75 98 ASN A O 1
ATOM 808 N N . ASP A 1 99 ? -1.063 3.444 -15.720 1.00 80.19 99 ASP A N 1
ATOM 809 C CA . ASP A 1 99 ? -1.660 2.304 -16.421 1.00 80.19 99 ASP A CA 1
ATOM 810 C C . ASP A 1 99 ? -0.704 1.118 -16.580 1.00 80.19 99 ASP A C 1
ATOM 812 O O . ASP A 1 99 ? -1.147 0.041 -16.958 1.00 80.19 99 ASP A O 1
ATOM 816 N N . ARG A 1 100 ? 0.608 1.296 -16.370 1.00 82.06 100 ARG A N 1
ATOM 817 C CA . ARG A 1 100 ? 1.640 0.256 -16.533 1.00 82.06 100 ARG A CA 1
ATOM 818 C C . ARG A 1 100 ? 2.686 0.350 -15.405 1.00 82.06 100 ARG A C 1
ATOM 820 O O . ARG A 1 100 ? 3.820 0.757 -15.670 1.00 82.06 100 ARG A O 1
ATOM 827 N N . PRO A 1 101 ? 2.361 -0.067 -14.162 1.00 84.00 101 PRO A N 1
ATOM 828 C CA . PRO A 1 101 ? 3.240 0.018 -12.994 1.00 84.00 101 PRO A CA 1
ATOM 829 C C . PRO A 1 101 ? 4.573 -0.712 -13.187 1.00 84.00 101 PRO A C 1
ATOM 831 O O . PRO A 1 101 ? 5.583 -0.268 -12.660 1.00 84.00 101 PRO A O 1
ATOM 834 N N . HIS A 1 102 ? 4.607 -1.771 -14.004 1.00 86.81 102 HIS A N 1
ATOM 835 C CA . HIS A 1 102 ? 5.827 -2.535 -14.300 1.00 86.81 102 HIS A CA 1
ATOM 836 C C . HIS A 1 102 ? 6.400 -2.289 -15.703 1.00 86.81 102 HIS A C 1
ATOM 838 O O . HIS A 1 102 ? 7.397 -2.904 -16.076 1.00 86.81 102 HIS A O 1
ATOM 844 N N . GLY A 1 103 ? 5.808 -1.380 -16.489 1.00 82.75 103 GLY A N 1
ATOM 845 C CA . GLY A 1 103 ? 6.300 -1.005 -17.817 1.00 82.75 103 GLY A CA 1
ATOM 846 C C . GLY A 1 103 ? 6.501 -2.198 -18.762 1.00 82.75 103 GLY A C 1
ATOM 847 O O . GLY A 1 103 ? 5.532 -2.755 -19.284 1.00 82.75 103 GLY A O 1
ATOM 848 N N . THR A 1 104 ? 7.769 -2.536 -19.017 1.00 82.19 104 THR A N 1
ATOM 849 C CA . THR A 1 104 ? 8.221 -3.652 -19.869 1.00 82.19 104 THR A CA 1
ATOM 850 C C . THR A 1 104 ? 8.668 -4.887 -19.078 1.00 82.19 104 THR A C 1
ATOM 852 O O . THR A 1 104 ? 8.968 -5.914 -19.686 1.00 82.19 104 THR A O 1
ATOM 855 N N . ASN A 1 105 ? 8.712 -4.826 -17.742 1.00 89.50 105 ASN A N 1
ATOM 856 C CA . ASN A 1 105 ? 9.113 -5.955 -16.911 1.00 89.50 105 ASN A CA 1
ATOM 857 C C . ASN A 1 105 ? 7.965 -6.968 -16.791 1.00 89.50 105 ASN A C 1
ATOM 859 O O . ASN A 1 105 ? 7.110 -6.891 -15.906 1.00 89.50 105 ASN A O 1
ATOM 863 N N . ILE A 1 106 ? 7.975 -7.943 -17.700 1.00 89.06 106 ILE A N 1
ATOM 864 C CA . ILE A 1 106 ? 6.916 -8.947 -17.817 1.00 89.06 106 ILE A CA 1
ATOM 865 C C . ILE A 1 106 ? 6.855 -9.900 -16.618 1.00 89.06 106 ILE A C 1
ATOM 867 O O . ILE A 1 106 ? 5.804 -10.478 -16.348 1.00 89.06 106 ILE A O 1
ATOM 871 N N . ILE A 1 107 ? 7.965 -10.069 -15.890 1.00 92.25 107 ILE A N 1
ATOM 872 C CA . ILE A 1 107 ? 8.030 -10.941 -14.713 1.00 92.25 107 ILE A CA 1
ATOM 873 C C . ILE A 1 107 ? 7.237 -10.302 -13.572 1.00 92.25 107 ILE A C 1
ATOM 875 O O . ILE A 1 107 ? 6.335 -10.942 -13.035 1.00 92.25 107 ILE A O 1
ATOM 879 N N . LEU A 1 108 ? 7.505 -9.028 -13.265 1.00 91.50 108 LEU A N 1
ATOM 880 C CA . LEU A 1 108 ? 6.762 -8.286 -12.240 1.00 91.50 108 LEU A CA 1
ATOM 881 C C . LEU A 1 108 ? 5.279 -8.148 -12.604 1.00 91.50 108 LEU A C 1
ATOM 883 O O . LEU A 1 108 ? 4.416 -8.300 -11.743 1.00 91.50 108 LEU A O 1
ATOM 887 N N . GLU A 1 109 ? 4.964 -7.937 -13.886 1.00 90.50 109 GLU A N 1
ATOM 888 C CA . GLU A 1 109 ? 3.575 -7.903 -14.357 1.00 90.50 109 GLU A CA 1
ATOM 889 C C . GLU A 1 109 ? 2.847 -9.235 -14.110 1.00 90.50 109 GLU A C 1
ATOM 891 O O . GLU A 1 109 ? 1.726 -9.242 -13.600 1.00 90.50 109 GLU A O 1
ATOM 896 N N . ARG A 1 110 ? 3.478 -10.371 -14.434 1.00 92.00 110 ARG A N 1
ATOM 897 C CA . ARG A 1 110 ? 2.902 -11.702 -14.185 1.00 92.00 110 ARG A CA 1
ATOM 898 C C . ARG A 1 110 ? 2.729 -11.979 -12.695 1.00 92.00 110 ARG A C 1
ATOM 900 O O . ARG A 1 110 ? 1.684 -12.484 -12.303 1.00 92.00 110 ARG A O 1
ATOM 907 N N . GLN A 1 111 ? 3.715 -11.621 -11.875 1.00 94.50 111 GLN A N 1
ATOM 908 C CA . GLN A 1 111 ? 3.632 -11.778 -10.422 1.00 94.50 111 GLN A CA 1
ATOM 909 C C . GLN A 1 111 ? 2.492 -10.948 -9.824 1.00 94.50 111 GLN A C 1
ATOM 911 O O . GLN A 1 111 ? 1.754 -11.449 -8.982 1.00 94.50 111 GLN A O 1
ATOM 916 N N . ALA A 1 112 ? 2.315 -9.702 -10.273 1.00 93.56 112 ALA A N 1
ATOM 917 C CA . ALA A 1 112 ? 1.229 -8.844 -9.810 1.00 93.56 112 ALA A CA 1
ATOM 918 C C . ALA A 1 112 ? -0.152 -9.410 -10.177 1.00 93.56 112 ALA A C 1
ATOM 920 O O . ALA A 1 112 ? -1.038 -9.440 -9.327 1.00 93.56 112 ALA A O 1
ATOM 921 N N . LYS A 1 113 ? -0.317 -9.916 -11.409 1.00 91.94 113 LYS A N 1
ATOM 922 C CA . LYS A 1 113 ? -1.556 -10.583 -11.853 1.00 91.94 113 LYS A CA 1
ATOM 923 C C . LYS A 1 113 ? -1.854 -11.838 -11.047 1.00 91.94 113 LYS A C 1
ATOM 925 O O . LYS A 1 113 ? -2.963 -11.993 -10.553 1.00 91.94 113 LYS A O 1
ATOM 930 N N . GLN A 1 114 ? -0.856 -12.707 -10.881 1.00 95.00 114 GLN A N 1
ATOM 931 C CA . GLN A 1 114 ? -1.024 -13.926 -10.096 1.00 95.00 114 GLN A CA 1
ATOM 932 C C . GLN A 1 114 ? -1.434 -13.590 -8.661 1.00 95.00 114 GLN A C 1
ATOM 934 O O . GLN A 1 114 ? -2.387 -14.160 -8.150 1.00 95.00 114 GLN A O 1
ATOM 939 N N . ARG A 1 115 ? -0.787 -12.595 -8.045 1.00 95.44 115 ARG A N 1
ATOM 940 C CA . ARG A 1 115 ? -1.126 -12.163 -6.689 1.00 95.44 115 ARG A CA 1
ATOM 941 C C . ARG A 1 115 ? -2.543 -11.607 -6.579 1.00 95.44 115 ARG A C 1
ATOM 943 O O . ARG A 1 115 ? -3.219 -11.893 -5.599 1.00 95.44 115 ARG A O 1
ATOM 950 N N . ALA A 1 116 ? -2.976 -10.792 -7.537 1.00 94.69 116 ALA A N 1
ATOM 951 C CA . ALA A 1 116 ? -4.332 -10.250 -7.547 1.00 94.69 116 ALA A CA 1
ATOM 952 C C . ALA A 1 116 ? -5.379 -11.370 -7.654 1.00 94.69 116 ALA A C 1
ATOM 954 O O . ALA A 1 116 ? -6.362 -11.355 -6.914 1.00 94.69 116 ALA A O 1
ATOM 955 N N . LYS A 1 117 ? -5.108 -12.388 -8.479 1.00 94.88 117 LYS A N 1
ATOM 956 C CA . LYS A 1 117 ? -5.927 -13.598 -8.553 1.00 94.88 117 LYS A CA 1
ATOM 957 C C . LYS A 1 117 ? -5.954 -14.359 -7.225 1.00 94.88 117 LYS A C 1
ATOM 959 O O . LYS A 1 117 ? -7.034 -14.633 -6.718 1.00 94.88 117 LYS A O 1
ATOM 964 N N . ASP A 1 118 ? -4.790 -14.619 -6.626 1.00 95.62 118 ASP A N 1
ATOM 965 C CA . ASP A 1 118 ? -4.698 -15.315 -5.336 1.00 95.62 118 ASP A CA 1
ATOM 966 C C . ASP A 1 118 ? -5.502 -14.583 -4.242 1.00 95.62 118 ASP A C 1
ATOM 968 O O . ASP A 1 118 ? -6.128 -15.215 -3.394 1.00 95.62 118 ASP A O 1
ATOM 972 N N . LEU A 1 119 ? -5.501 -13.242 -4.258 1.00 96.06 119 LEU A N 1
ATOM 973 C CA . LEU A 1 119 ? -6.296 -12.417 -3.345 1.00 96.06 119 LEU A CA 1
ATOM 974 C C . LEU A 1 119 ? -7.801 -12.590 -3.567 1.00 96.06 119 LEU A C 1
ATOM 976 O O . LEU A 1 119 ? -8.546 -12.719 -2.593 1.00 96.06 119 LEU A O 1
ATOM 980 N N . ASN A 1 120 ? -8.239 -12.622 -4.823 1.00 95.25 120 ASN A N 1
ATOM 981 C CA . ASN A 1 120 ? -9.638 -12.843 -5.171 1.00 95.25 120 ASN A CA 1
ATOM 982 C C . ASN A 1 120 ? -10.101 -14.246 -4.734 1.00 95.25 120 ASN A C 1
ATOM 984 O O . ASN A 1 120 ? -11.139 -14.375 -4.083 1.00 95.25 120 ASN A O 1
ATOM 988 N N . ASP A 1 121 ? -9.271 -15.270 -4.958 1.00 95.06 121 ASP A N 1
ATOM 989 C CA . ASP A 1 121 ? -9.536 -16.658 -4.552 1.00 95.06 121 ASP A CA 1
ATOM 990 C C . ASP A 1 121 ? -9.722 -16.799 -3.023 1.00 95.06 121 ASP A C 1
ATOM 992 O O . ASP A 1 121 ? -10.507 -17.630 -2.562 1.00 95.06 121 ASP A O 1
ATOM 996 N N . VAL A 1 122 ? -9.065 -15.952 -2.214 1.00 94.00 122 VAL A N 1
ATOM 997 C CA . VAL A 1 122 ? -9.254 -15.897 -0.745 1.00 94.00 122 VAL A CA 1
ATOM 998 C C . VAL A 1 122 ? -10.319 -14.886 -0.285 1.00 94.00 122 VAL A C 1
ATOM 1000 O O . VAL A 1 122 ? -10.456 -14.620 0.916 1.00 94.00 122 VAL A O 1
ATOM 1003 N N . GLY A 1 123 ? -11.085 -14.310 -1.215 1.00 94.25 123 GLY A N 1
ATOM 1004 C CA . GLY A 1 123 ? -12.192 -13.392 -0.939 1.00 94.25 123 GLY A CA 1
ATOM 1005 C C . GLY A 1 123 ? -11.778 -11.952 -0.612 1.00 94.25 123 GLY A C 1
ATOM 1006 O O . GLY A 1 123 ? -12.536 -11.230 0.041 1.00 94.25 123 GLY A O 1
ATOM 1007 N N . ILE A 1 124 ? -10.579 -11.525 -1.020 1.00 96.56 124 ILE A N 1
ATOM 1008 C CA . ILE A 1 124 ? -10.123 -10.131 -0.943 1.00 96.56 124 ILE A CA 1
ATOM 1009 C C . ILE A 1 124 ? -10.344 -9.473 -2.307 1.00 96.56 124 ILE A C 1
ATOM 1011 O O . ILE A 1 124 ? -9.704 -9.824 -3.292 1.00 96.56 124 ILE A O 1
ATOM 1015 N N . GLN A 1 125 ? -11.227 -8.478 -2.356 1.00 95.50 125 GLN A N 1
ATOM 1016 C CA . GLN A 1 125 ? -11.541 -7.767 -3.597 1.00 95.50 125 GLN A CA 1
ATOM 1017 C C . GLN A 1 125 ? -10.495 -6.680 -3.856 1.00 95.50 125 GLN A C 1
ATOM 1019 O O . GLN A 1 125 ? -10.218 -5.868 -2.972 1.00 95.50 125 GLN A O 1
ATOM 1024 N N . VAL A 1 126 ? -9.928 -6.649 -5.060 1.00 94.94 126 VAL A N 1
ATOM 1025 C CA . VAL A 1 126 ? -9.013 -5.589 -5.503 1.00 94.94 126 VAL A CA 1
ATOM 1026 C C . VAL A 1 126 ? -9.756 -4.708 -6.497 1.00 94.94 126 VAL A C 1
ATOM 1028 O O . VAL A 1 126 ? -10.194 -5.179 -7.537 1.00 94.94 126 VAL A O 1
ATOM 1031 N N . GLU A 1 127 ? -9.896 -3.427 -6.186 1.00 93.12 127 GLU A N 1
ATOM 1032 C CA . GLU A 1 127 ? -10.557 -2.445 -7.042 1.00 93.12 127 GLU A CA 1
ATOM 1033 C C . GLU A 1 127 ? -9.580 -1.315 -7.363 1.00 93.12 127 GLU A C 1
ATOM 1035 O O . GLU A 1 127 ? -8.843 -0.838 -6.495 1.00 93.12 127 GLU A O 1
ATOM 1040 N N . VAL A 1 128 ? -9.569 -0.871 -8.617 1.00 90.50 128 VAL A N 1
ATOM 1041 C CA . VAL A 1 128 ? -8.650 0.169 -9.085 1.00 90.50 128 VAL A CA 1
ATOM 1042 C C . VAL A 1 128 ? -9.429 1.422 -9.428 1.00 90.50 128 VAL A C 1
ATOM 1044 O O . VAL A 1 128 ? -10.359 1.399 -10.231 1.00 90.50 128 VAL A O 1
ATOM 1047 N N . PHE A 1 129 ? -8.979 2.526 -8.849 1.00 90.38 129 PHE A N 1
ATOM 1048 C CA . PHE A 1 129 ? -9.481 3.867 -9.067 1.00 90.38 129 PHE A CA 1
ATOM 1049 C C . PHE A 1 129 ? -8.463 4.654 -9.901 1.00 90.38 129 PHE A C 1
ATOM 1051 O O . PHE A 1 129 ? -7.484 5.175 -9.349 1.00 90.38 129 PHE A O 1
ATOM 1058 N N . PRO A 1 130 ? -8.661 4.738 -11.230 1.00 85.12 130 PRO A N 1
ATOM 1059 C CA . PRO A 1 130 ? -7.910 5.661 -12.069 1.00 85.12 130 PRO A CA 1
ATOM 1060 C C . PRO A 1 130 ? -7.969 7.088 -11.550 1.00 85.12 130 PRO A C 1
ATOM 1062 O O . PRO A 1 130 ? -9.052 7.650 -11.391 1.00 85.12 130 PRO A O 1
ATOM 1065 N N . ILE A 1 131 ? -6.808 7.714 -11.401 1.00 85.00 131 ILE A N 1
ATOM 1066 C CA . ILE A 1 131 ? -6.710 9.163 -11.273 1.00 85.00 131 ILE A CA 1
ATOM 1067 C C . ILE A 1 131 ? -6.342 9.714 -12.646 1.00 85.00 131 ILE A C 1
ATOM 1069 O O . ILE A 1 131 ? -5.220 9.533 -13.124 1.00 85.00 131 ILE A O 1
ATOM 1073 N N . LEU A 1 132 ? -7.302 10.384 -13.281 1.00 77.06 132 LEU A N 1
ATOM 1074 C CA . LEU A 1 132 ? -7.076 11.069 -14.546 1.00 77.06 132 LEU A CA 1
ATOM 1075 C C . LEU A 1 132 ? -6.193 12.295 -14.301 1.00 77.06 132 LEU A C 1
ATOM 1077 O O . LEU A 1 132 ? -6.508 13.154 -13.479 1.00 77.06 132 LEU A O 1
ATOM 1081 N N . THR A 1 133 ? -5.089 12.378 -15.030 1.00 62.72 133 THR A N 1
ATOM 1082 C CA . THR A 1 133 ? -4.289 13.598 -15.164 1.00 62.72 133 THR A CA 1
ATOM 1083 C C . THR A 1 133 ? -4.519 14.169 -16.560 1.00 62.72 133 THR A C 1
ATOM 1085 O O . THR A 1 133 ? -4.894 13.432 -17.470 1.00 62.72 133 THR A O 1
ATOM 1088 N N . GLU A 1 134 ? -4.290 15.467 -16.772 1.00 57.78 134 GLU A N 1
ATOM 1089 C CA . GLU A 1 134 ? -4.479 16.112 -18.089 1.00 57.78 134 GLU A CA 1
ATOM 1090 C C . GLU A 1 134 ? -3.713 15.402 -19.228 1.00 57.78 134 GLU A C 1
ATOM 1092 O O . GLU A 1 134 ? -4.111 15.445 -20.395 1.00 57.78 134 GLU A O 1
ATOM 1097 N N . THR A 1 135 ? -2.642 14.688 -18.873 1.00 54.31 135 THR A N 1
ATOM 1098 C CA . THR A 1 135 ? -1.783 13.900 -19.763 1.00 54.31 135 THR A CA 1
ATOM 1099 C C . THR A 1 135 ? -2.368 12.530 -20.143 1.00 54.31 135 THR A C 1
ATOM 1101 O O . THR A 1 135 ? -1.970 11.960 -21.158 1.00 54.31 135 THR A O 1
ATOM 1104 N N . ILE A 1 136 ? -3.309 11.979 -19.369 1.00 54.34 136 ILE A N 1
ATOM 1105 C CA . ILE A 1 136 ? -3.856 10.624 -19.553 1.00 54.34 136 ILE A CA 1
ATOM 1106 C C . ILE A 1 136 ? -5.321 10.731 -19.968 1.00 54.34 136 ILE A C 1
ATOM 1108 O O . ILE A 1 136 ? -6.233 10.763 -19.147 1.00 54.34 136 ILE A O 1
ATOM 1112 N N . LYS A 1 137 ? -5.545 10.781 -21.285 1.00 52.53 137 LYS A N 1
ATOM 1113 C CA . LYS A 1 137 ? -6.886 10.907 -21.880 1.00 52.53 137 LYS A CA 1
ATOM 1114 C C . LYS A 1 137 ? -7.616 9.571 -22.089 1.00 52.53 137 LYS A C 1
ATOM 1116 O O . LYS A 1 137 ? -8.787 9.585 -22.446 1.00 52.53 137 LYS A O 1
ATOM 1121 N N . SER A 1 138 ? -6.966 8.420 -21.880 1.00 53.72 138 SER A N 1
ATOM 1122 C CA . SER A 1 138 ? -7.599 7.104 -22.069 1.00 53.72 138 SER A CA 1
ATOM 1123 C C . SER A 1 138 ? -7.087 6.054 -21.077 1.00 53.72 138 SER A C 1
ATOM 1125 O O . SER A 1 138 ? -6.033 5.457 -21.292 1.00 53.72 138 SER A O 1
ATOM 1127 N N . PHE A 1 139 ? -7.861 5.789 -20.027 1.00 53.56 139 PHE A N 1
ATOM 1128 C CA . PHE A 1 139 ? -7.611 4.715 -19.065 1.00 53.56 139 PHE A CA 1
ATOM 1129 C C . PHE A 1 139 ? -8.254 3.412 -19.559 1.00 53.56 139 PHE A C 1
ATOM 1131 O O . PHE A 1 139 ? -9.410 3.146 -19.244 1.00 53.56 139 PHE A O 1
ATOM 1138 N N . ILE A 1 140 ? -7.587 2.636 -20.427 1.00 54.66 140 ILE A N 1
ATOM 1139 C CA . ILE A 1 140 ? -8.231 1.434 -21.019 1.00 54.66 140 ILE A CA 1
ATOM 1140 C C . ILE A 1 140 ? -7.372 0.156 -21.022 1.00 54.66 140 ILE A C 1
ATOM 1142 O O . ILE A 1 140 ? -7.915 -0.927 -21.206 1.00 54.66 140 ILE A O 1
ATOM 1146 N N . ARG A 1 141 ? -6.051 0.166 -20.801 1.00 56.62 141 ARG A N 1
ATOM 1147 C CA . ARG A 1 141 ? -5.253 -0.972 -21.320 1.00 56.62 141 ARG A CA 1
ATOM 1148 C C . ARG A 1 141 ? -4.771 -2.071 -20.372 1.00 56.62 141 ARG A C 1
ATOM 1150 O O . ARG A 1 141 ? -4.384 -3.116 -20.900 1.00 56.62 141 ARG A O 1
ATOM 1157 N N . MET A 1 142 ? -4.806 -1.926 -19.044 1.00 57.12 142 MET A N 1
ATOM 1158 C CA . MET A 1 142 ? -4.150 -2.932 -18.184 1.00 57.12 142 MET A CA 1
ATOM 1159 C C . MET A 1 142 ? -4.913 -3.371 -16.934 1.00 57.12 142 MET A C 1
ATOM 1161 O O . MET A 1 142 ? -4.956 -4.566 -16.669 1.00 57.12 142 MET A O 1
ATOM 1165 N N . TRP A 1 143 ? -5.524 -2.454 -16.188 1.00 59.94 143 TRP A N 1
ATOM 1166 C CA . TRP A 1 143 ? -6.149 -2.785 -14.905 1.00 59.94 143 TRP A CA 1
ATOM 1167 C C . TRP A 1 143 ? -7.310 -3.790 -14.963 1.00 59.94 143 TRP A C 1
ATOM 1169 O O . TRP A 1 143 ? -7.348 -4.641 -14.079 1.00 59.94 143 TRP A O 1
ATOM 1179 N N . PRO A 1 144 ? -8.149 -3.830 -16.019 1.00 61.50 144 PRO A N 1
ATOM 1180 C CA . PRO A 1 144 ? -9.108 -4.925 -16.190 1.00 61.50 144 PRO A CA 1
ATOM 1181 C C . PRO A 1 144 ? -8.431 -6.308 -16.196 1.00 61.50 144 PRO A C 1
ATOM 1183 O O . PRO A 1 144 ? -8.863 -7.213 -15.508 1.00 61.50 144 PRO A O 1
ATOM 1186 N N . LYS A 1 145 ? -7.254 -6.441 -16.829 1.00 60.00 145 LYS A N 1
ATOM 1187 C CA . LYS A 1 145 ? -6.487 -7.706 -16.893 1.00 60.00 145 LYS A CA 1
ATOM 1188 C C . LYS A 1 145 ? -5.758 -8.087 -15.597 1.00 60.00 145 LYS A C 1
ATOM 1190 O O . LYS A 1 145 ? -5.053 -9.095 -15.589 1.00 60.00 145 LYS A O 1
ATOM 1195 N N . ILE A 1 146 ? -5.760 -7.214 -14.591 1.00 59.25 146 ILE A N 1
ATOM 1196 C CA . ILE A 1 146 ? -5.169 -7.482 -13.271 1.00 59.25 146 ILE A CA 1
ATOM 1197 C C . ILE A 1 146 ? -6.260 -7.852 -12.267 1.00 59.25 146 ILE A C 1
ATOM 1199 O O . ILE A 1 146 ? -5.977 -8.593 -11.334 1.00 59.25 146 ILE A O 1
ATOM 1203 N N . ILE A 1 147 ? -7.464 -7.308 -12.437 1.00 58.91 147 ILE A N 1
ATOM 1204 C CA . ILE A 1 147 ? -8.569 -7.449 -11.487 1.00 58.91 147 ILE A CA 1
ATOM 1205 C C . ILE A 1 147 ? -9.493 -8.624 -11.848 1.00 58.91 147 ILE A C 1
ATOM 1207 O O . ILE A 1 147 ? -10.040 -9.234 -10.930 1.00 58.91 147 ILE A O 1
ATOM 1211 N N . ASP A 1 148 ? -9.646 -8.936 -13.141 1.00 48.59 148 ASP A N 1
ATOM 1212 C CA . ASP A 1 148 ? -10.385 -10.112 -13.637 1.00 48.59 148 ASP A CA 1
ATOM 1213 C C . ASP A 1 148 ? -9.625 -11.426 -13.380 1.00 48.59 148 ASP A C 1
ATOM 1215 O O . ASP A 1 148 ? -10.266 -12.395 -12.910 1.00 48.59 148 ASP A O 1
#

Sequence (148 aa):
MKKFISGIILYGTEKNKNSFDFNHIYILHDLAQPSAERIIQLENLSNKDTYKKTYNDLFGLTLSKNYSLNEALWTCSNLFANSPQRLTIKRIFIFTCNDRPHGTNIILERQAKQRAKDLNDVGIQVEVFPILTETIKSFIRMWPKIID

Radius of gyration: 15.85 Å; chains: 1; bounding box: 36×42×38 Å

Foldseek 3Di:
DDFAWDWDKFAQFQDDDAPVPAGRIHTPGATDGDDPVSVVVVVVCPPPVCNVVSSCVPTNGDPDLPIALLVNLVRLVVSQVP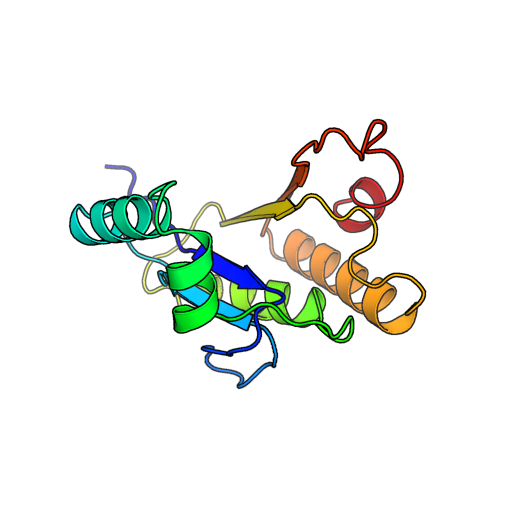DPDDDPAAEAEAEDQDLCSNPPPVVSLVSLLVSLVVCVVVRHQYHYDHDDDPPDPDNDDHPVSSRD

pLDDT: mean 87.17, std 12.51, range [48.59, 97.25]